Protein AF-A0AAC9B1W0-F1 (afdb_monomer_lite)

Foldseek 3Di:
DDDDPVLVVLLVVLVVVVVVCCLPVVPPFDFCCVVLVNPAGKGWDDRPPFWIWIWDQDPVVRDIGTDDIDTPVPPPDDD

Organism: NCBI:txid51663

Sequence (79 aa):
MGLSETQIKKFIRLINKTVISLKFYPNRFSDITSLYGFSKLTRRILIGKKYAIFYRVNKNQQIVQIGSLVQQKQVKVNF

Radius of gyration: 13.31 Å; chains: 1; bounding box: 31×30×32 Å

Structure (mmCIF, N/CA/C/O backbone):
data_AF-A0AAC9B1W0-F1
#
_entry.id   AF-A0AAC9B1W0-F1
#
loop_
_atom_site.group_PDB
_atom_site.id
_atom_site.type_symbol
_atom_site.label_atom_id
_atom_site.label_alt_id
_atom_site.label_comp_id
_atom_site.label_asym_id
_atom_site.label_entity_id
_atom_site.label_seq_id
_atom_site.pdbx_PDB_ins_code
_atom_site.Cartn_x
_atom_site.Cartn_y
_atom_site.Cartn_z
_atom_site.occupancy
_atom_site.B_iso_or_equiv
_atom_site.auth_seq_id
_atom_site.auth_comp_id
_atom_site.auth_asym_id
_atom_site.auth_atom_id
_atom_site.pdbx_PDB_model_num
ATOM 1 N N . MET A 1 1 ? 19.311 -5.513 -14.001 1.00 49.47 1 MET A N 1
ATOM 2 C CA . MET A 1 1 ? 18.901 -4.098 -14.181 1.00 49.47 1 MET A CA 1
ATOM 3 C C . MET A 1 1 ? 18.185 -3.610 -12.926 1.00 49.47 1 MET A C 1
ATOM 5 O O . MET A 1 1 ? 17.053 -4.019 -12.683 1.00 49.47 1 MET A O 1
ATOM 9 N N . GLY A 1 2 ? 18.868 -2.810 -12.105 1.00 77.19 2 GLY A N 1
ATOM 10 C CA . GLY A 1 2 ? 18.313 -2.204 -10.888 1.00 77.19 2 GLY A CA 1
ATOM 11 C C . GLY A 1 2 ? 17.543 -0.908 -11.163 1.00 77.19 2 GLY A C 1
ATOM 12 O O . GLY A 1 2 ? 17.346 -0.522 -12.315 1.00 77.19 2 GLY A O 1
ATOM 13 N N . LEU A 1 3 ? 17.082 -0.245 -10.102 1.00 85.12 3 LEU A N 1
ATOM 14 C CA . LEU A 1 3 ? 16.548 1.117 -10.197 1.00 85.12 3 LEU A CA 1
ATOM 15 C C . LEU A 1 3 ? 17.703 2.107 -10.367 1.00 85.12 3 LEU A C 1
ATOM 17 O O . LEU A 1 3 ? 18.734 1.952 -9.717 1.00 85.12 3 LEU A O 1
ATOM 21 N N . SER A 1 4 ? 17.522 3.136 -11.198 1.00 93.25 4 SER A N 1
ATOM 22 C CA . SER A 1 4 ? 18.487 4.239 -11.237 1.00 93.25 4 SER A CA 1
ATOM 23 C C . SER A 1 4 ? 18.390 5.083 -9.966 1.00 93.25 4 SER A C 1
ATOM 25 O O . SER A 1 4 ? 17.334 5.157 -9.331 1.00 93.25 4 SER A O 1
ATOM 27 N N . GLU A 1 5 ? 19.465 5.782 -9.610 1.00 94.31 5 GLU A N 1
ATOM 28 C CA . GLU A 1 5 ? 19.484 6.653 -8.431 1.00 94.31 5 GLU A CA 1
ATOM 29 C C . GLU A 1 5 ? 18.365 7.711 -8.472 1.00 94.31 5 GLU A C 1
ATOM 31 O O . GLU A 1 5 ? 17.667 7.948 -7.483 1.00 94.31 5 GLU A O 1
ATOM 36 N N . THR A 1 6 ? 18.104 8.288 -9.648 1.00 94.56 6 THR A N 1
ATOM 37 C CA . THR A 1 6 ? 16.999 9.231 -9.866 1.00 94.56 6 THR A CA 1
ATOM 38 C C . THR A 1 6 ? 15.635 8.595 -9.581 1.00 94.56 6 THR A C 1
ATOM 40 O O . THR A 1 6 ? 14.760 9.230 -8.986 1.00 94.56 6 THR A O 1
ATOM 43 N N . GLN A 1 7 ? 15.435 7.334 -9.977 1.00 92.50 7 GLN A N 1
ATOM 44 C CA . GLN A 1 7 ? 14.201 6.598 -9.691 1.00 92.50 7 GLN A CA 1
ATOM 45 C C . GLN A 1 7 ? 14.056 6.317 -8.194 1.00 92.50 7 GLN A C 1
ATOM 47 O O . GLN A 1 7 ? 12.965 6.502 -7.656 1.00 92.50 7 GLN A O 1
ATOM 52 N N . ILE A 1 8 ? 15.146 5.940 -7.520 1.00 93.06 8 ILE A N 1
ATOM 53 C CA . ILE A 1 8 ? 15.171 5.713 -6.070 1.00 93.06 8 ILE A CA 1
ATOM 54 C C . ILE A 1 8 ? 14.773 6.995 -5.332 1.00 93.06 8 ILE A C 1
ATOM 56 O O . ILE A 1 8 ? 13.812 6.984 -4.561 1.00 93.06 8 ILE A O 1
ATOM 60 N N . LYS A 1 9 ? 15.423 8.127 -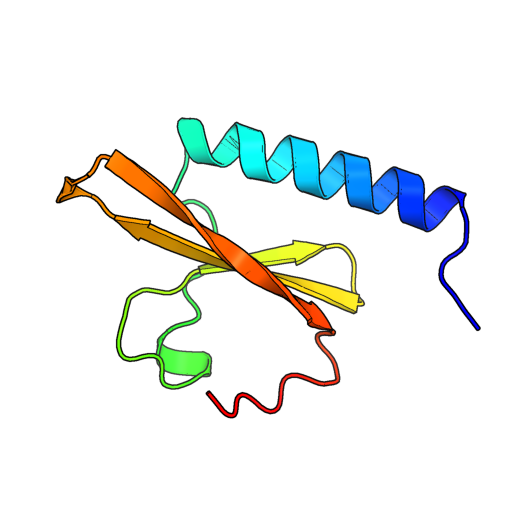5.633 1.00 95.62 9 LYS A N 1
ATOM 61 C CA . LYS A 1 9 ? 15.106 9.439 -5.039 1.00 95.62 9 LYS A CA 1
ATOM 62 C C . LYS A 1 9 ? 13.639 9.825 -5.255 1.00 95.62 9 LYS A C 1
ATOM 64 O O . LYS A 1 9 ? 12.959 10.262 -4.324 1.00 95.62 9 LYS A O 1
ATOM 69 N N . LYS A 1 10 ? 13.114 9.609 -6.467 1.00 94.75 10 LYS A N 1
ATOM 70 C CA . LYS A 1 10 ? 11.701 9.861 -6.788 1.00 94.75 10 LYS A CA 1
ATOM 71 C C . LYS A 1 10 ? 10.759 8.979 -5.966 1.00 94.75 10 LYS A C 1
ATOM 73 O O . LYS A 1 10 ? 9.738 9.472 -5.486 1.00 94.75 10 LYS A O 1
ATOM 78 N N . PHE A 1 11 ? 11.082 7.698 -5.796 1.00 94.50 11 PHE A N 1
ATOM 79 C CA . PHE A 1 11 ? 10.260 6.767 -5.024 1.00 94.50 11 PHE A CA 1
ATOM 80 C C . PHE A 1 11 ? 10.271 7.101 -3.536 1.00 94.50 11 PHE A C 1
ATOM 82 O O . PHE A 1 11 ? 9.194 7.181 -2.956 1.00 94.50 11 PHE A O 1
ATOM 89 N N . ILE A 1 12 ? 11.431 7.404 -2.949 1.00 94.50 12 ILE A N 1
ATOM 90 C CA . ILE A 1 12 ? 11.535 7.847 -1.550 1.00 94.50 12 ILE A CA 1
ATOM 91 C C . ILE A 1 12 ? 10.674 9.093 -1.317 1.00 94.50 12 ILE A C 1
ATOM 93 O O . ILE A 1 12 ? 9.858 9.124 -0.397 1.00 94.50 12 ILE A O 1
ATOM 97 N N . ARG A 1 13 ? 10.777 10.103 -2.194 1.00 95.69 13 ARG A N 1
ATOM 98 C CA . ARG A 1 13 ? 9.960 11.323 -2.092 1.00 95.69 13 ARG A CA 1
ATOM 99 C C . ARG A 1 13 ? 8.464 11.021 -2.152 1.00 95.69 13 ARG A C 1
ATOM 101 O O . ARG A 1 13 ? 7.690 11.612 -1.399 1.00 95.69 13 ARG A O 1
ATOM 108 N N . LEU A 1 14 ? 8.051 10.122 -3.046 1.00 94.25 14 LEU A N 1
ATOM 109 C CA . LEU A 1 14 ? 6.650 9.739 -3.179 1.00 94.25 14 LEU A CA 1
ATOM 110 C C . LEU A 1 14 ? 6.172 8.981 -1.938 1.00 94.25 14 LEU A C 1
ATOM 112 O O . LEU A 1 14 ? 5.148 9.361 -1.381 1.00 94.25 14 LEU A O 1
ATOM 116 N N . ILE A 1 15 ? 6.932 7.999 -1.448 1.00 94.75 15 ILE A N 1
ATOM 117 C CA . ILE A 1 15 ? 6.624 7.262 -0.213 1.00 94.75 15 ILE A CA 1
ATOM 118 C C . ILE A 1 15 ? 6.436 8.243 0.949 1.00 94.75 15 ILE A C 1
ATOM 120 O O . ILE A 1 15 ? 5.360 8.264 1.544 1.00 94.75 15 ILE A O 1
ATOM 124 N N . ASN A 1 16 ? 7.405 9.130 1.192 1.00 95.38 16 ASN A N 1
ATOM 125 C CA . ASN A 1 16 ? 7.347 10.102 2.288 1.00 95.38 16 ASN A CA 1
ATOM 126 C C . ASN A 1 16 ? 6.115 11.009 2.197 1.00 95.38 16 ASN A C 1
ATOM 128 O O . ASN A 1 16 ? 5.352 11.118 3.158 1.00 95.38 16 ASN A O 1
ATOM 132 N N . LYS A 1 17 ? 5.868 11.614 1.025 1.00 95.31 17 LYS A N 1
ATOM 133 C CA . LYS A 1 17 ? 4.692 12.474 0.810 1.00 95.31 17 LYS A CA 1
ATOM 134 C C . LYS A 1 17 ? 3.395 11.718 1.091 1.00 95.31 17 LYS A C 1
ATOM 136 O O . LYS A 1 17 ? 2.463 12.266 1.679 1.00 95.31 17 LYS A O 1
ATOM 141 N N . THR A 1 18 ? 3.329 10.466 0.654 1.00 93.88 18 THR A N 1
ATOM 142 C CA . THR A 1 18 ? 2.105 9.682 0.761 1.00 93.88 18 THR A CA 1
ATOM 143 C C . THR A 1 18 ? 1.844 9.257 2.198 1.00 93.88 18 THR A C 1
ATOM 145 O O . THR A 1 18 ? 0.741 9.486 2.687 1.00 93.88 18 THR A O 1
ATOM 148 N N . VAL A 1 19 ? 2.861 8.739 2.891 1.00 93.19 19 VAL A N 1
ATOM 149 C CA . VAL A 1 19 ? 2.775 8.327 4.300 1.00 93.19 19 VAL A CA 1
ATOM 150 C C . VAL A 1 19 ? 2.409 9.510 5.197 1.00 93.19 19 VAL A C 1
ATOM 152 O O . VAL A 1 19 ? 1.493 9.386 6.004 1.00 93.19 19 VAL A O 1
ATOM 155 N N . ILE A 1 20 ? 3.023 10.686 5.007 1.00 95.12 20 ILE A N 1
ATOM 156 C CA . ILE A 1 20 ? 2.653 11.901 5.755 1.00 95.12 20 ILE A CA 1
ATOM 157 C C . ILE A 1 20 ? 1.179 12.258 5.526 1.00 95.12 20 ILE A C 1
ATOM 159 O O . ILE A 1 20 ? 0.470 12.587 6.476 1.00 95.12 20 ILE A O 1
ATOM 163 N N . SER A 1 21 ? 0.685 12.141 4.288 1.00 95.12 21 SER A N 1
ATOM 164 C CA . SER A 1 21 ? -0.713 12.468 3.978 1.00 95.12 21 SER A CA 1
ATOM 165 C C . SER A 1 21 ? -1.734 11.551 4.663 1.00 95.12 21 SER A C 1
ATOM 167 O O . SER A 1 21 ? -2.878 11.964 4.847 1.00 95.12 21 SER A O 1
ATOM 169 N N . LEU A 1 22 ? -1.341 10.338 5.077 1.00 94.88 22 LEU A N 1
ATOM 170 C CA . LEU A 1 22 ? -2.234 9.401 5.770 1.00 94.88 22 LEU A CA 1
ATOM 171 C C . LEU A 1 22 ? -2.645 9.893 7.160 1.00 94.88 22 LEU A C 1
ATOM 173 O O . LEU A 1 22 ? -3.673 9.446 7.653 1.00 94.88 22 LEU A O 1
ATOM 177 N N . LYS A 1 23 ? -1.900 10.832 7.762 1.00 92.75 23 LYS A N 1
ATOM 178 C CA . LYS A 1 23 ? -2.294 11.478 9.026 1.00 92.75 23 LYS A CA 1
ATOM 179 C C . LYS A 1 23 ? -3.622 12.227 8.900 1.00 92.75 23 LYS A C 1
ATOM 181 O O . LYS A 1 23 ? -4.415 12.225 9.829 1.00 92.75 23 LYS A O 1
ATOM 186 N N . PHE A 1 24 ? -3.855 12.843 7.744 1.00 94.50 24 PHE A N 1
ATOM 187 C CA . PHE A 1 24 ? -5.040 13.664 7.486 1.00 94.50 24 PHE A CA 1
ATOM 188 C C . PHE A 1 24 ? -6.100 12.902 6.688 1.00 94.50 24 PHE A C 1
ATOM 190 O O . PHE A 1 24 ? -7.294 13.058 6.914 1.00 94.50 24 PHE A O 1
ATOM 197 N N . TYR A 1 25 ? -5.663 12.045 5.761 1.00 95.19 25 TYR A N 1
ATOM 198 C CA . TYR A 1 25 ? -6.541 11.355 4.819 1.00 95.19 25 TYR A CA 1
ATOM 199 C C . TYR A 1 25 ? -6.253 9.847 4.776 1.00 95.19 25 TYR A C 1
ATOM 201 O O . TYR A 1 25 ? -5.852 9.316 3.734 1.00 95.19 25 TYR A O 1
ATOM 209 N N . PRO A 1 26 ? -6.464 9.114 5.884 1.00 94.81 26 PRO A N 1
ATOM 210 C CA . PRO A 1 26 ? -6.079 7.705 5.991 1.00 94.81 26 PRO A CA 1
ATOM 211 C C . PRO A 1 26 ? -6.866 6.784 5.047 1.00 94.81 26 PRO A C 1
ATOM 213 O O . PRO A 1 26 ? -6.391 5.708 4.693 1.00 94.81 26 PRO A O 1
ATOM 216 N N . ASN A 1 27 ? -8.053 7.194 4.590 1.00 95.12 27 ASN A N 1
ATOM 217 C CA . ASN A 1 27 ? -8.940 6.373 3.758 1.00 95.12 27 ASN A CA 1
ATOM 218 C C . ASN A 1 27 ? -8.925 6.727 2.261 1.00 95.12 27 ASN A C 1
ATOM 220 O O . ASN A 1 27 ? -9.729 6.187 1.510 1.00 95.12 27 ASN A O 1
ATOM 224 N N . ARG A 1 28 ? -8.024 7.613 1.810 1.00 94.94 28 ARG A N 1
ATOM 225 C CA . ARG A 1 28 ? -8.022 8.139 0.427 1.00 94.94 28 ARG A CA 1
ATOM 226 C C . ARG A 1 28 ? -7.602 7.140 -0.655 1.00 94.94 28 ARG A C 1
ATOM 228 O O . ARG A 1 28 ? -7.793 7.413 -1.835 1.00 94.94 28 ARG A O 1
ATOM 235 N N . PHE A 1 29 ? -6.943 6.047 -0.275 1.00 95.50 29 PHE A N 1
ATOM 236 C CA . PHE A 1 29 ? -6.438 5.052 -1.218 1.00 95.50 29 PHE A CA 1
ATOM 237 C C . PHE A 1 29 ? -7.406 3.889 -1.380 1.00 95.50 29 PHE A C 1
ATOM 239 O O . PHE A 1 29 ? -8.150 3.550 -0.454 1.00 95.50 29 PHE A O 1
ATOM 246 N N . SER A 1 30 ? -7.352 3.268 -2.559 1.00 93.50 30 SER A N 1
ATOM 247 C CA . SER A 1 30 ? -8.230 2.170 -2.948 1.00 93.50 30 SER A CA 1
ATOM 248 C C . SER A 1 30 ? -8.176 1.021 -1.951 1.00 93.50 30 SER A C 1
ATOM 250 O O . SER A 1 30 ? -7.095 0.593 -1.533 1.00 93.50 30 SER A O 1
ATOM 252 N N . ASP A 1 31 ? -9.362 0.527 -1.618 1.00 95.31 31 ASP A N 1
ATOM 253 C CA . ASP A 1 31 ? -9.553 -0.751 -0.954 1.00 95.31 31 ASP A CA 1
ATOM 254 C C . ASP A 1 31 ? -9.184 -1.886 -1.920 1.00 95.31 31 ASP A C 1
ATOM 256 O O . ASP A 1 31 ? -9.569 -1.877 -3.090 1.00 95.31 31 ASP A O 1
ATOM 260 N N . ILE A 1 32 ? -8.377 -2.826 -1.439 1.00 92.56 32 ILE A N 1
ATOM 261 C CA . ILE A 1 32 ? -7.944 -4.018 -2.169 1.00 92.56 32 ILE A CA 1
ATOM 262 C C . ILE A 1 32 ? -8.274 -5.302 -1.402 1.00 92.56 32 ILE A C 1
ATOM 264 O O . ILE A 1 32 ? -7.754 -6.363 -1.742 1.00 92.56 32 ILE A O 1
ATOM 268 N N . THR A 1 33 ? -9.110 -5.221 -0.366 1.00 93.31 33 THR A N 1
ATOM 269 C CA . THR A 1 33 ? -9.483 -6.353 0.482 1.00 93.31 33 THR A CA 1
ATOM 270 C C . THR A 1 33 ? -10.039 -7.503 -0.335 1.00 93.31 33 THR A C 1
ATOM 272 O O . THR A 1 33 ? -9.462 -8.587 -0.306 1.00 93.31 33 THR A O 1
ATOM 275 N N . SER A 1 34 ? -11.079 -7.252 -1.130 1.00 91.88 34 SER A N 1
ATOM 276 C CA . SER A 1 34 ? -11.702 -8.291 -1.956 1.00 91.88 34 SER A CA 1
ATOM 277 C C . SER A 1 34 ? -10.796 -8.758 -3.093 1.00 91.88 34 SER A C 1
ATOM 279 O O . SER A 1 34 ? -10.831 -9.926 -3.457 1.00 91.88 34 SER A O 1
ATOM 281 N N . LEU A 1 35 ? -9.944 -7.871 -3.623 1.00 88.88 35 LEU A N 1
ATOM 282 C CA . LEU A 1 35 ? -9.038 -8.195 -4.730 1.00 88.88 35 LEU A CA 1
ATOM 283 C C . LEU A 1 35 ? -8.017 -9.281 -4.355 1.00 88.88 35 LEU A C 1
ATOM 285 O O . LEU A 1 35 ? -7.599 -10.045 -5.217 1.00 88.88 35 LEU A O 1
ATOM 289 N N . TYR A 1 36 ? -7.615 -9.340 -3.084 1.00 84.56 36 TYR A N 1
ATOM 290 C CA . TYR A 1 36 ? -6.603 -10.280 -2.593 1.00 84.56 36 TYR A CA 1
ATOM 291 C C . TYR A 1 36 ? -7.108 -11.193 -1.468 1.00 84.56 36 TYR A C 1
ATOM 293 O O . TYR A 1 36 ? -6.299 -11.831 -0.801 1.00 84.56 36 TYR A O 1
ATOM 301 N N . GLY A 1 37 ? -8.421 -11.245 -1.223 1.00 87.69 37 GLY A N 1
ATOM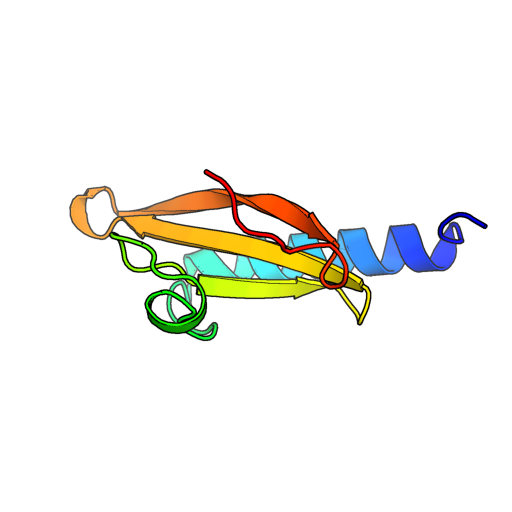 302 C CA . GLY A 1 37 ? -9.012 -12.119 -0.203 1.00 87.69 37 GLY A CA 1
ATOM 303 C C . GLY A 1 37 ? -8.586 -11.801 1.236 1.00 87.69 37 GLY A C 1
ATOM 304 O O . GLY A 1 37 ? -8.509 -12.698 2.072 1.00 87.69 37 GLY A O 1
ATOM 305 N N . PHE A 1 38 ? -8.276 -10.540 1.557 1.00 89.00 38 PHE A N 1
ATOM 306 C CA . PHE A 1 38 ? -7.888 -10.181 2.921 1.00 89.00 38 PHE A CA 1
ATOM 307 C C . PHE A 1 38 ? -9.075 -10.278 3.886 1.00 89.00 38 PHE A C 1
ATOM 309 O O . PHE A 1 38 ? -10.158 -9.780 3.609 1.00 89.00 38 PHE A O 1
ATOM 316 N N . SER A 1 39 ? -8.843 -10.799 5.091 1.00 92.62 39 SER A N 1
ATOM 317 C CA . SER A 1 39 ? -9.849 -10.817 6.168 1.00 92.62 39 SER A CA 1
ATOM 318 C C . SER A 1 39 ? -10.070 -9.456 6.843 1.00 92.62 39 SER A C 1
ATOM 320 O O . SER A 1 39 ? -10.990 -9.290 7.638 1.00 92.62 39 SER A O 1
ATOM 322 N N . LYS A 1 40 ? -9.216 -8.465 6.559 1.00 92.38 40 LYS A N 1
ATOM 323 C CA . LYS A 1 40 ? -9.278 -7.111 7.132 1.00 92.38 40 LYS A CA 1
ATOM 324 C C . LYS A 1 40 ? -9.197 -6.055 6.034 1.00 92.38 40 LYS A C 1
ATOM 326 O O . LYS A 1 40 ? -8.485 -6.248 5.042 1.00 92.38 40 LYS A O 1
ATOM 331 N N . LEU A 1 41 ? -9.859 -4.913 6.253 1.00 94.75 41 LEU A N 1
ATOM 332 C CA . LEU A 1 41 ? -9.834 -3.762 5.345 1.00 94.75 41 LEU A CA 1
ATOM 333 C C . LEU A 1 41 ? -8.386 -3.330 5.066 1.00 94.75 41 LEU A C 1
ATOM 335 O O . LEU A 1 41 ? -7.683 -2.883 5.973 1.00 94.75 41 LEU A O 1
ATOM 339 N N . THR A 1 42 ? -7.938 -3.489 3.825 1.00 94.81 42 THR A N 1
ATOM 340 C CA . THR A 1 42 ? -6.550 -3.314 3.399 1.00 94.81 42 THR A CA 1
ATOM 341 C C . THR A 1 42 ? -6.527 -2.405 2.188 1.00 94.81 42 THR A C 1
ATOM 343 O O . THR A 1 42 ? -7.205 -2.643 1.195 1.00 94.81 42 THR A O 1
ATOM 346 N N . ARG A 1 43 ? -5.730 -1.345 2.273 1.00 95.06 43 ARG A N 1
ATOM 347 C CA . ARG A 1 43 ? -5.628 -0.315 1.244 1.00 95.06 43 ARG A CA 1
ATOM 348 C C . ARG A 1 43 ? -4.258 -0.343 0.591 1.00 95.06 43 ARG A C 1
ATOM 350 O O . ARG A 1 43 ? -3.288 -0.819 1.183 1.00 95.06 43 ARG A O 1
ATOM 357 N N . ARG A 1 44 ? -4.173 0.190 -0.628 1.00 94.38 44 ARG A N 1
ATOM 358 C CA . ARG A 1 44 ? -2.950 0.154 -1.441 1.00 94.38 44 ARG A CA 1
ATOM 359 C C . ARG A 1 44 ? -2.494 1.529 -1.899 1.00 94.38 44 ARG A C 1
ATOM 361 O O . ARG A 1 44 ? -3.226 2.238 -2.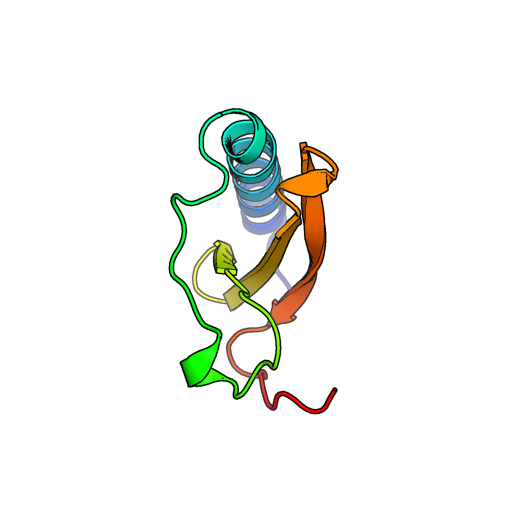581 1.00 94.38 44 ARG A O 1
ATOM 368 N N . ILE A 1 45 ? -1.227 1.831 -1.649 1.00 94.88 45 ILE A N 1
ATOM 369 C CA . ILE A 1 45 ? -0.512 2.958 -2.249 1.00 94.88 45 ILE A CA 1
ATOM 370 C C . ILE A 1 45 ? 0.347 2.426 -3.393 1.00 94.88 45 ILE A C 1
ATOM 372 O O . ILE A 1 45 ? 1.108 1.483 -3.198 1.00 94.88 45 ILE A O 1
ATOM 376 N N . LEU A 1 46 ? 0.261 3.030 -4.579 1.00 92.19 46 LEU A N 1
ATOM 377 C CA . LEU A 1 46 ? 1.112 2.678 -5.718 1.00 92.19 46 LEU A CA 1
ATOM 378 C C . LEU A 1 46 ? 2.357 3.569 -5.756 1.00 92.19 46 LEU A C 1
ATOM 380 O O . LEU A 1 46 ? 2.253 4.795 -5.744 1.00 92.19 46 LEU A O 1
ATOM 384 N N . ILE A 1 47 ? 3.533 2.948 -5.851 1.00 91.50 47 ILE A N 1
ATOM 385 C CA . ILE A 1 47 ? 4.822 3.629 -5.991 1.00 91.50 47 ILE A CA 1
ATOM 386 C C . ILE A 1 47 ? 5.347 3.376 -7.409 1.00 91.50 47 ILE A C 1
ATOM 388 O O . ILE A 1 47 ? 5.939 2.337 -7.728 1.00 91.50 47 ILE A O 1
ATOM 392 N N . GLY A 1 48 ? 5.069 4.334 -8.296 1.00 86.06 48 GLY A N 1
ATOM 393 C CA . GLY A 1 48 ? 5.312 4.178 -9.729 1.00 86.06 48 GLY A CA 1
ATOM 394 C C . GLY A 1 48 ? 4.526 3.003 -10.328 1.00 86.06 48 GLY A C 1
ATOM 395 O O . GLY A 1 48 ? 3.440 2.663 -9.866 1.00 86.06 48 GLY A O 1
ATOM 396 N N . LYS A 1 49 ? 5.085 2.366 -11.365 1.00 84.38 49 LYS A N 1
ATOM 397 C CA . LYS A 1 49 ? 4.471 1.206 -12.048 1.00 84.38 49 LYS A CA 1
ATOM 398 C C . LYS A 1 49 ? 4.905 -0.154 -11.484 1.00 84.38 49 LYS A C 1
ATOM 400 O O . LYS A 1 49 ? 4.467 -1.184 -11.981 1.00 84.38 49 LYS A O 1
ATOM 405 N N . LYS A 1 50 ? 5.842 -0.173 -10.527 1.00 84.50 50 LYS A N 1
ATOM 406 C CA . LYS A 1 50 ? 6.537 -1.405 -10.113 1.00 84.50 50 LYS A CA 1
ATOM 407 C C . LYS A 1 50 ? 6.244 -1.832 -8.685 1.00 84.50 50 LYS A C 1
ATOM 409 O O . LYS A 1 50 ? 6.259 -3.031 -8.439 1.00 84.50 50 LYS A O 1
ATOM 414 N N . TYR A 1 51 ? 5.979 -0.903 -7.770 1.00 90.88 51 TYR A N 1
ATOM 415 C CA . TYR A 1 51 ? 5.853 -1.227 -6.350 1.00 90.88 51 TYR A CA 1
ATOM 416 C C . TYR A 1 51 ? 4.534 -0.743 -5.769 1.00 90.88 51 TYR A C 1
ATOM 418 O O . TYR A 1 51 ? 3.88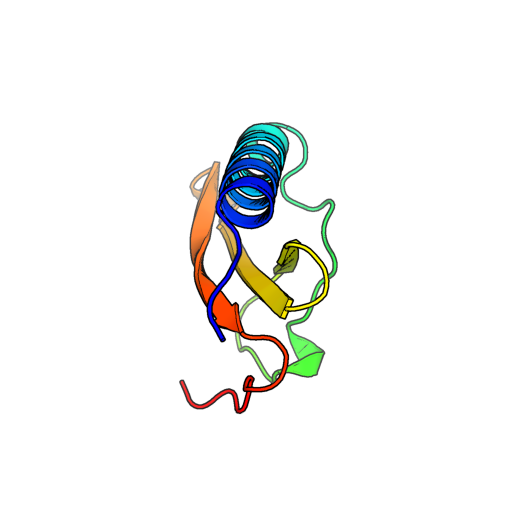4 0.146 -6.327 1.00 90.88 51 TYR A O 1
ATOM 426 N N . ALA A 1 52 ? 4.136 -1.340 -4.656 1.00 92.75 52 ALA A N 1
ATOM 427 C CA . ALA A 1 52 ? 2.995 -0.915 -3.874 1.00 92.75 52 ALA A CA 1
ATOM 428 C C . ALA A 1 52 ? 3.271 -1.087 -2.378 1.00 92.75 52 ALA A C 1
ATOM 430 O O . ALA A 1 52 ? 4.029 -1.966 -1.986 1.00 92.75 52 ALA A O 1
ATOM 431 N N . ILE A 1 53 ? 2.638 -0.260 -1.554 1.00 94.06 53 ILE A N 1
ATOM 432 C CA . ILE A 1 53 ? 2.608 -0.411 -0.098 1.00 94.06 53 ILE A CA 1
ATOM 433 C C . ILE A 1 53 ? 1.183 -0.778 0.284 1.00 94.06 53 ILE A C 1
ATOM 435 O O . ILE A 1 53 ? 0.238 -0.088 -0.114 1.00 94.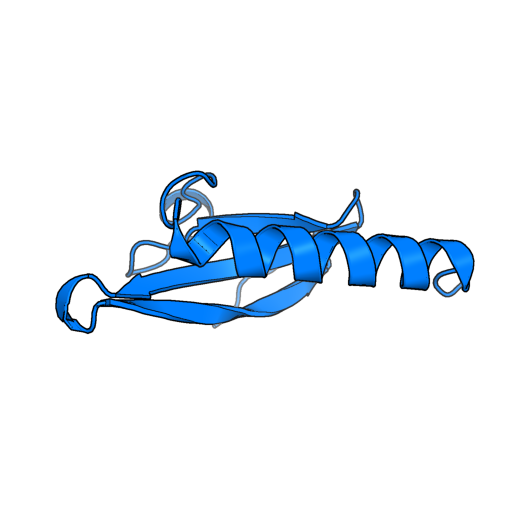06 53 ILE A O 1
ATOM 439 N N . PHE A 1 54 ? 1.028 -1.852 1.050 1.00 93.88 54 PHE A N 1
ATOM 440 C CA . PHE A 1 54 ? -0.250 -2.186 1.669 1.00 93.88 54 PHE A CA 1
ATOM 441 C C . PHE A 1 54 ? -0.299 -1.598 3.067 1.00 93.88 54 PHE A C 1
ATOM 443 O O . PHE A 1 54 ? 0.702 -1.584 3.778 1.00 93.88 54 PHE A O 1
ATOM 450 N N . TYR A 1 55 ? -1.457 -1.091 3.461 1.00 95.62 55 TYR A N 1
ATOM 451 C CA . TYR A 1 55 ? -1.629 -0.521 4.785 1.00 95.62 55 TYR A CA 1
ATOM 452 C C . TYR A 1 55 ? -3.054 -0.721 5.290 1.00 95.62 55 TYR A C 1
ATOM 454 O O . TYR A 1 55 ? -3.982 -0.983 4.519 1.00 95.62 55 TYR A O 1
ATOM 462 N N . ARG A 1 56 ? -3.225 -0.595 6.604 1.00 96.06 56 ARG A N 1
ATOM 463 C CA . ARG A 1 56 ? -4.523 -0.677 7.279 1.00 96.06 56 ARG A CA 1
ATOM 464 C C . ARG A 1 56 ? -4.714 0.518 8.195 1.00 96.06 56 ARG A C 1
ATOM 466 O O . ARG A 1 56 ? -3.752 1.073 8.719 1.00 96.06 56 ARG A O 1
ATOM 473 N N . VAL A 1 57 ? -5.967 0.906 8.386 1.00 95.25 57 VAL A N 1
ATOM 474 C CA . VAL A 1 57 ? -6.347 1.974 9.312 1.00 95.25 57 VAL A CA 1
ATOM 475 C C . VAL A 1 57 ? -7.008 1.318 10.512 1.00 95.25 57 VAL A C 1
ATOM 477 O O . VAL A 1 57 ? -8.075 0.722 10.369 1.00 95.25 57 VAL A O 1
ATOM 480 N N . ASN A 1 58 ? -6.388 1.420 11.685 1.00 93.25 58 ASN A N 1
ATOM 481 C CA . ASN A 1 58 ? -7.025 1.016 12.929 1.00 93.25 58 ASN A CA 1
ATOM 482 C C . ASN A 1 58 ? -7.712 2.239 13.539 1.00 93.25 58 ASN A C 1
ATOM 484 O O . ASN A 1 58 ? -7.062 3.097 14.134 1.00 93.25 58 ASN A O 1
ATOM 488 N N . LYS A 1 59 ? -9.036 2.311 13.378 1.00 86.44 59 LYS A N 1
ATOM 489 C CA . LYS A 1 59 ? -9.839 3.432 13.881 1.00 86.44 59 LYS A CA 1
ATOM 490 C C . LYS A 1 59 ? -9.840 3.516 15.409 1.00 86.44 59 LYS A C 1
ATOM 492 O O . LYS A 1 59 ? -9.805 4.620 15.934 1.00 86.44 59 LYS A O 1
ATOM 497 N N . ASN A 1 60 ? -9.818 2.378 16.102 1.00 89.81 60 ASN A N 1
ATOM 498 C CA . ASN A 1 60 ? -9.905 2.330 17.564 1.00 89.81 60 ASN A CA 1
ATOM 499 C C . ASN A 1 60 ? -8.648 2.911 18.217 1.00 89.81 60 ASN A C 1
ATOM 501 O O . ASN A 1 60 ? -8.729 3.623 19.207 1.00 89.81 60 ASN A O 1
ATOM 505 N N . GLN A 1 61 ? -7.486 2.622 17.634 1.00 90.38 61 GLN A N 1
ATOM 506 C CA . GLN A 1 61 ? -6.193 3.109 18.116 1.00 90.38 61 GLN A CA 1
ATOM 507 C C . GLN A 1 61 ? -5.761 4.421 17.444 1.00 90.38 61 GLN A C 1
ATOM 509 O O . GLN A 1 61 ? -4.700 4.939 17.766 1.00 90.38 61 GLN A O 1
ATOM 514 N N . GLN A 1 62 ? -6.543 4.938 16.488 1.00 89.31 62 GLN A N 1
ATOM 515 C CA . GLN A 1 62 ? -6.193 6.098 15.658 1.00 89.31 62 GLN A CA 1
ATOM 516 C C . GLN A 1 62 ? -4.812 5.981 14.980 1.00 89.31 62 GLN A C 1
ATOM 518 O O . GLN A 1 62 ? -4.114 6.972 14.772 1.00 89.31 62 GLN A O 1
ATOM 523 N N . ILE A 1 63 ? -4.423 4.761 14.592 1.00 94.25 63 ILE A N 1
ATOM 524 C CA . ILE A 1 63 ? -3.136 4.492 13.938 1.00 94.25 63 ILE A CA 1
ATOM 525 C C . ILE A 1 63 ? -3.309 4.003 12.504 1.00 94.25 63 ILE A C 1
ATOM 527 O O . ILE A 1 63 ? -4.297 3.361 12.133 1.00 94.25 63 ILE A O 1
ATOM 531 N N . VAL A 1 64 ? -2.275 4.248 11.703 1.00 94.94 64 VAL A N 1
ATOM 532 C CA . VAL A 1 64 ? -2.115 3.677 10.368 1.00 94.94 64 VAL A CA 1
ATOM 533 C C . VAL A 1 64 ? -0.982 2.659 10.414 1.00 94.94 64 VAL A C 1
ATOM 535 O O . VAL A 1 64 ? 0.160 3.003 10.702 1.00 94.94 64 VAL A O 1
ATOM 538 N N . GLN A 1 65 ? -1.302 1.401 10.129 1.00 95.31 65 GLN A N 1
ATOM 539 C CA . GLN A 1 65 ? -0.336 0.308 10.086 1.00 95.31 65 GLN A CA 1
ATOM 540 C C . GLN A 1 65 ? 0.202 0.176 8.665 1.00 95.31 65 GLN A C 1
ATOM 542 O O . GLN A 1 65 ? -0.550 -0.164 7.749 1.00 95.31 65 GLN A O 1
ATOM 547 N N . ILE A 1 66 ? 1.491 0.449 8.486 1.00 93.94 66 ILE A N 1
ATOM 548 C CA . ILE A 1 66 ? 2.180 0.315 7.202 1.00 93.94 66 ILE A CA 1
ATOM 549 C C . ILE A 1 66 ? 2.730 -1.107 7.089 1.00 93.94 66 ILE A C 1
ATOM 551 O O . ILE A 1 66 ? 3.509 -1.541 7.933 1.00 93.94 66 ILE A O 1
ATOM 555 N N . GLY A 1 67 ? 2.293 -1.838 6.067 1.00 89.31 67 GLY A N 1
ATOM 556 C CA . GLY A 1 67 ? 2.796 -3.166 5.732 1.00 89.31 67 GLY A CA 1
ATOM 557 C C . GLY A 1 67 ? 3.961 -3.119 4.742 1.00 89.31 67 GLY A C 1
ATOM 558 O O . GLY A 1 67 ? 4.513 -2.061 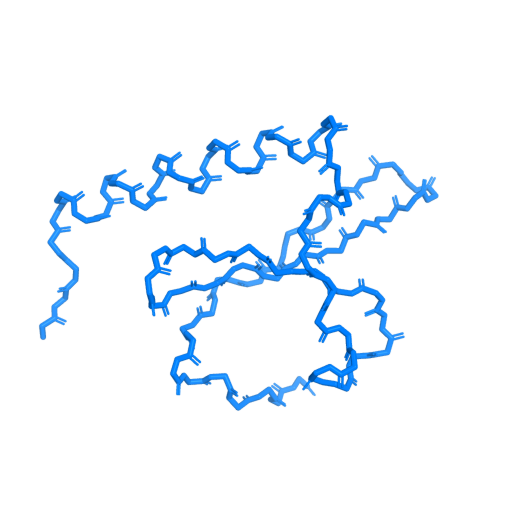4.433 1.00 89.31 67 GLY A O 1
ATOM 559 N N . SER A 1 68 ? 4.318 -4.291 4.219 1.00 85.69 68 SER A N 1
ATOM 560 C CA . SER A 1 68 ? 5.464 -4.471 3.328 1.00 85.69 68 SER A CA 1
ATOM 561 C C . SER A 1 68 ? 5.342 -3.704 2.004 1.00 85.69 68 SER A C 1
ATOM 563 O O . SER A 1 68 ? 4.259 -3.571 1.424 1.00 85.69 68 SER A O 1
ATOM 565 N N . LEU A 1 69 ? 6.492 -3.255 1.489 1.00 88.69 69 LEU A N 1
ATOM 566 C CA . LEU A 1 69 ? 6.643 -2.796 0.110 1.00 88.69 69 LEU A CA 1
ATOM 567 C C . LEU A 1 69 ? 6.717 -4.023 -0.809 1.00 88.69 69 LEU A C 1
ATOM 569 O O . LEU A 1 69 ? 7.667 -4.798 -0.738 1.00 88.69 69 LEU A O 1
ATOM 573 N N . VAL A 1 70 ? 5.731 -4.187 -1.685 1.00 87.75 70 VAL A N 1
ATOM 574 C CA . VAL A 1 70 ? 5.617 -5.339 -2.590 1.00 87.75 70 VAL A CA 1
ATOM 575 C C . VAL A 1 70 ? 5.866 -4.935 -4.038 1.00 87.75 70 VAL A C 1
ATOM 577 O O . VAL A 1 70 ? 5.518 -3.829 -4.461 1.00 87.75 70 VAL A O 1
ATOM 580 N N . GLN A 1 71 ? 6.452 -5.833 -4.831 1.00 86.62 71 GLN A N 1
ATOM 581 C CA . GLN A 1 71 ? 6.576 -5.639 -6.274 1.00 86.62 71 GLN A CA 1
ATOM 582 C C . GLN A 1 71 ? 5.286 -6.089 -6.970 1.00 86.62 71 GLN A C 1
ATOM 584 O O . GLN A 1 71 ? 4.888 -7.241 -6.855 1.00 86.62 71 GLN A O 1
ATOM 589 N N . GLN A 1 72 ? 4.652 -5.201 -7.739 1.00 77.12 72 GLN A N 1
ATOM 590 C CA . GLN A 1 72 ? 3.317 -5.409 -8.320 1.00 77.12 72 GLN A CA 1
ATOM 591 C C . GLN A 1 72 ? 3.220 -6.655 -9.215 1.00 77.12 72 GLN A C 1
ATOM 593 O O . GLN A 1 72 ? 2.229 -7.372 -9.152 1.00 77.12 72 GLN A O 1
ATOM 598 N N . LYS A 1 73 ? 4.253 -6.942 -10.021 1.00 66.56 73 LYS A N 1
ATOM 599 C CA . LYS A 1 73 ? 4.283 -8.121 -10.909 1.00 66.56 73 LYS A CA 1
ATOM 600 C C . LYS A 1 73 ? 4.439 -9.455 -10.168 1.00 66.56 73 LYS A C 1
ATOM 602 O O . LYS A 1 73 ? 4.202 -10.494 -10.769 1.00 66.56 73 LYS A O 1
ATOM 607 N N . GLN A 1 74 ? 4.850 -9.430 -8.901 1.00 57.84 74 GLN A N 1
ATOM 608 C CA . GLN A 1 74 ? 5.112 -10.623 -8.091 1.00 57.84 74 GLN A CA 1
ATOM 609 C C . GLN A 1 74 ? 4.088 -10.811 -6.971 1.00 57.84 74 GLN A C 1
ATOM 611 O O . GLN A 1 74 ? 4.313 -11.614 -6.072 1.00 57.84 74 GLN A O 1
ATOM 616 N N . VAL A 1 75 ? 2.961 -10.094 -7.001 1.00 56.06 75 VAL A N 1
ATOM 617 C CA . VAL A 1 75 ? 1.905 -10.253 -5.996 1.00 56.06 75 VAL A CA 1
ATOM 618 C C . VAL A 1 75 ? 1.141 -11.567 -6.258 1.00 56.06 75 VAL A C 1
ATOM 620 O O . VAL A 1 75 ? -0.001 -11.564 -6.700 1.00 56.06 75 VAL A O 1
ATOM 623 N N . LYS A 1 76 ? 1.797 -12.708 -6.008 1.00 52.78 76 LYS A N 1
ATOM 624 C CA . LYS A 1 76 ? 1.154 -13.948 -5.565 1.00 52.78 76 LYS A CA 1
ATOM 625 C C . LYS A 1 76 ? 1.036 -13.806 -4.053 1.00 52.78 76 LYS A C 1
ATOM 627 O O . LYS A 1 76 ? 2.024 -13.955 -3.340 1.00 52.78 76 LYS A O 1
ATOM 632 N N . VAL A 1 77 ? -0.126 -13.371 -3.581 1.00 48.47 77 VAL A N 1
ATOM 633 C CA . VAL A 1 77 ? -0.358 -13.172 -2.148 1.00 48.47 77 VAL A CA 1
ATOM 634 C C . VAL A 1 77 ? -0.496 -14.541 -1.491 1.00 48.47 77 VAL A C 1
ATOM 636 O O . VAL A 1 77 ? -1.595 -15.071 -1.426 1.00 48.47 77 VAL A O 1
ATOM 639 N N . ASN A 1 78 ? 0.611 -15.105 -1.016 1.00 38.03 78 ASN A N 1
ATOM 640 C CA . ASN A 1 78 ? 0.571 -16.099 0.050 1.00 38.03 78 ASN A CA 1
ATOM 641 C C . ASN A 1 78 ? 0.982 -15.364 1.329 1.00 38.03 78 ASN A C 1
ATOM 643 O O . ASN A 1 78 ? 2.128 -14.925 1.439 1.00 38.03 78 ASN A O 1
ATOM 647 N N . PHE A 1 79 ? 0.026 -15.172 2.237 1.00 45.97 79 PHE A N 1
ATOM 648 C CA . PHE A 1 79 ? 0.285 -14.842 3.638 1.00 45.97 79 PHE A CA 1
ATOM 649 C C . PHE A 1 79 ? -0.002 -16.078 4.474 1.00 45.97 79 PHE A C 1
ATOM 651 O O . PHE A 1 79 ? -1.034 -16.725 4.183 1.00 45.97 79 PHE A O 1
#

pLDDT: mean 87.98, std 12.98, range [38.03, 96.06]

Secondary structure (DSSP, 8-state):
----HHHHHHHHHHHHHHHHHTTT-TT-SPB-TGGGT-SS--EEEEETTTEEEEEEEETTTTEEEEEEEEEGGG-----

InterPro domains:
  IPR035093 Toxin-antitoxin system, RelE/ParE toxin domain superfamily [G3DSA:3.30.2310.20] (3-75)